Protein AF-A0A522X836-F1 (afdb_monomer_lite)

Sequence (66 aa):
MKVTITFETDMNEDGLDQTVTVERNNMVDLNDMAYLFVDSIRAGGFTYVERVGIDKGQDEVIWSIL

Structure (mmCIF, N/CA/C/O backbone):
data_AF-A0A522X836-F1
#
_entry.id   AF-A0A522X836-F1
#
loop_
_atom_site.group_PDB
_atom_site.id
_atom_site.type_symbol
_atom_site.label_atom_id
_atom_site.label_alt_id
_atom_site.label_comp_id
_atom_site.label_asym_id
_atom_site.label_entity_id
_atom_site.label_seq_id
_atom_site.pdbx_PDB_ins_code
_atom_site.Cartn_x
_atom_site.Cartn_y
_atom_site.Cartn_z
_atom_site.occupancy
_atom_site.B_iso_or_equiv
_atom_site.auth_seq_id
_atom_site.auth_comp_id
_atom_site.auth_asym_id
_atom_site.auth_atom_id
_atom_site.pdbx_PDB_model_num
ATOM 1 N N . MET A 1 1 ? -11.924 8.832 4.254 1.00 91.12 1 MET A N 1
ATOM 2 C CA . MET A 1 1 ? -10.619 9.537 4.167 1.00 91.12 1 MET A CA 1
ATOM 3 C C . MET A 1 1 ? -10.009 9.312 2.778 1.00 91.12 1 MET A C 1
ATOM 5 O O . MET A 1 1 ? -10.353 8.307 2.166 1.00 91.12 1 MET A O 1
ATOM 9 N N . LYS A 1 2 ? -9.174 10.225 2.254 1.00 94.38 2 LYS A N 1
ATOM 10 C CA . LYS A 1 2 ? -8.385 10.014 1.020 1.00 94.38 2 LYS A CA 1
ATOM 11 C C . LYS A 1 2 ? -6.938 9.709 1.400 1.00 94.38 2 LYS A C 1
ATOM 13 O O . LYS A 1 2 ? -6.392 10.413 2.246 1.00 94.38 2 LYS A O 1
ATOM 18 N N . VAL A 1 3 ? -6.344 8.697 0.775 1.00 94.69 3 VAL A N 1
ATOM 19 C CA . VAL A 1 3 ? -4.929 8.339 0.935 1.00 94.69 3 VAL A CA 1
ATOM 20 C C . VAL A 1 3 ? -4.276 8.300 -0.443 1.00 94.69 3 VAL A C 1
ATOM 22 O O . VAL A 1 3 ? -4.856 7.780 -1.399 1.00 94.69 3 VAL A O 1
ATOM 25 N N . THR A 1 4 ? -3.072 8.857 -0.528 1.00 96.06 4 THR A N 1
ATOM 26 C CA . THR A 1 4 ? -2.242 8.864 -1.732 1.00 96.06 4 THR A CA 1
ATOM 27 C C . THR A 1 4 ? -0.868 8.318 -1.364 1.00 96.06 4 THR A C 1
ATOM 29 O O . THR A 1 4 ? -0.269 8.782 -0.395 1.00 96.06 4 THR A O 1
ATOM 32 N N . ILE A 1 5 ? -0.394 7.327 -2.118 1.00 95.88 5 ILE A N 1
ATOM 33 C CA . ILE A 1 5 ? 0.940 6.736 -1.985 1.00 95.88 5 ILE A CA 1
ATOM 34 C C . ILE A 1 5 ? 1.681 6.977 -3.295 1.00 95.88 5 ILE A C 1
ATOM 36 O O . ILE A 1 5 ? 1.171 6.632 -4.363 1.00 95.88 5 ILE A O 1
ATOM 40 N N . THR A 1 6 ? 2.876 7.554 -3.200 1.00 96.19 6 THR A N 1
ATOM 41 C CA . THR A 1 6 ? 3.739 7.830 -4.350 1.00 96.19 6 THR A CA 1
ATOM 42 C C . THR A 1 6 ? 5.064 7.100 -4.179 1.00 96.19 6 THR A C 1
ATOM 44 O O . THR A 1 6 ? 5.702 7.220 -3.135 1.00 96.19 6 THR A O 1
ATOM 47 N N . PHE A 1 7 ? 5.464 6.351 -5.203 1.00 93.00 7 PHE A N 1
ATOM 48 C CA . PHE A 1 7 ? 6.809 5.803 -5.345 1.00 93.00 7 PHE A CA 1
ATOM 49 C C . PHE A 1 7 ? 7.547 6.595 -6.412 1.00 93.00 7 PHE A C 1
ATOM 51 O O . PHE A 1 7 ? 7.008 6.821 -7.496 1.00 93.00 7 PHE A O 1
ATOM 58 N N . GLU A 1 8 ? 8.774 6.982 -6.096 1.00 91.62 8 GLU A N 1
ATOM 59 C CA . GLU A 1 8 ? 9.707 7.636 -7.006 1.00 91.62 8 GLU A CA 1
ATOM 60 C C . GLU A 1 8 ? 10.949 6.751 -7.088 1.00 91.62 8 GLU A C 1
ATOM 62 O O . GLU A 1 8 ? 11.432 6.238 -6.074 1.00 91.62 8 GLU A O 1
ATOM 67 N N . THR A 1 9 ? 11.412 6.474 -8.300 1.00 85.06 9 THR A N 1
ATOM 68 C CA . THR A 1 9 ? 12.613 5.677 -8.545 1.00 85.06 9 THR A CA 1
ATOM 69 C C . THR A 1 9 ? 13.464 6.382 -9.579 1.00 85.06 9 THR A C 1
ATOM 71 O O . THR A 1 9 ? 13.052 6.524 -10.730 1.00 85.06 9 THR A O 1
ATOM 74 N N . ASP A 1 10 ? 14.667 6.748 -9.145 1.00 78.94 10 ASP A N 1
ATOM 75 C CA . ASP A 1 10 ? 15.691 7.368 -9.974 1.00 78.94 10 ASP A CA 1
ATOM 76 C C . ASP A 1 10 ? 16.742 6.296 -10.306 1.00 78.94 10 ASP A C 1
ATOM 78 O O . ASP A 1 10 ? 17.586 5.940 -9.474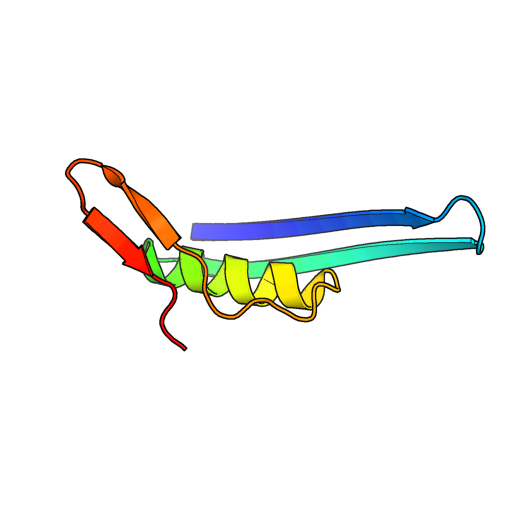 1.00 78.94 10 ASP A O 1
ATOM 82 N N . MET A 1 11 ? 16.686 5.721 -11.512 1.00 66.75 11 MET A N 1
ATOM 83 C CA . MET A 1 11 ? 17.722 4.792 -11.982 1.00 66.75 11 MET A CA 1
ATOM 84 C C . MET A 1 11 ? 18.840 5.562 -12.685 1.00 66.75 11 MET A C 1
ATOM 86 O O . MET A 1 11 ? 18.794 5.810 -13.889 1.00 66.75 11 MET A O 1
ATOM 90 N N . ASN A 1 12 ? 19.884 5.878 -11.915 1.00 62.16 12 ASN A N 1
ATOM 91 C CA . ASN A 1 12 ? 21.060 6.633 -12.363 1.00 62.16 12 ASN A CA 1
ATOM 92 C C . ASN A 1 12 ? 21.888 5.962 -13.483 1.00 62.16 12 ASN A C 1
ATOM 94 O O . ASN A 1 12 ? 22.730 6.636 -14.071 1.00 62.16 12 ASN A O 1
ATOM 98 N N . GLU A 1 13 ? 21.687 4.672 -13.783 1.00 55.31 13 GLU A N 1
ATOM 99 C CA . GLU A 1 13 ? 22.495 3.945 -14.784 1.00 55.31 13 GLU A CA 1
ATOM 100 C C . GLU A 1 13 ? 21.764 3.646 -16.109 1.00 55.31 13 GLU A C 1
ATOM 102 O O . GLU A 1 13 ? 22.425 3.633 -17.144 1.00 55.31 13 GLU A O 1
ATOM 107 N N . ASP A 1 14 ? 20.426 3.524 -16.118 1.00 60.31 14 ASP A N 1
ATOM 108 C CA . ASP A 1 14 ? 19.654 3.103 -17.310 1.00 60.31 14 ASP A CA 1
ATOM 109 C C . ASP A 1 14 ? 18.579 4.116 -17.780 1.00 60.31 14 ASP A C 1
ATOM 111 O O . ASP A 1 14 ? 17.933 3.907 -18.810 1.00 60.31 14 ASP A O 1
ATOM 115 N N . GLY A 1 15 ? 18.419 5.253 -17.085 1.00 57.38 15 GLY A N 1
ATOM 116 C CA . GLY A 1 15 ? 17.862 6.479 -17.678 1.00 57.38 15 GLY A CA 1
ATOM 117 C C . GLY A 1 15 ? 16.338 6.623 -17.738 1.00 57.38 15 GLY A C 1
ATOM 118 O O . GLY A 1 15 ? 15.836 7.303 -18.634 1.00 57.38 15 GLY A O 1
ATOM 119 N N . LEU A 1 16 ? 15.589 6.027 -16.809 1.00 66.31 16 LEU A N 1
ATOM 120 C CA . LEU A 1 16 ? 14.159 6.308 -16.665 1.00 66.31 16 LEU A CA 1
ATOM 121 C C . LEU A 1 16 ? 13.821 6.660 -15.220 1.00 66.31 16 LEU A C 1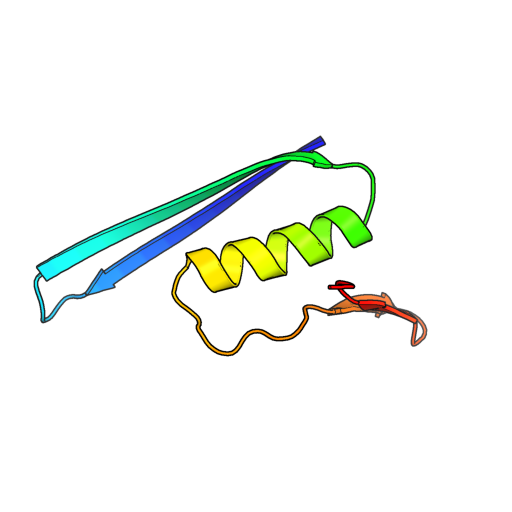
ATOM 123 O O . LEU A 1 16 ? 13.902 5.808 -14.337 1.00 66.31 16 LEU A O 1
ATOM 127 N N . ASP A 1 17 ? 13.375 7.897 -15.028 1.00 84.00 17 ASP A N 1
ATOM 128 C CA . ASP A 1 17 ? 12.728 8.330 -13.797 1.00 84.00 17 ASP A CA 1
ATOM 129 C C . ASP A 1 17 ? 11.292 7.802 -13.815 1.00 84.00 17 ASP A C 1
ATOM 131 O O . ASP A 1 17 ? 10.527 8.041 -14.759 1.00 84.00 17 ASP A O 1
ATOM 135 N N . GLN A 1 18 ? 10.927 7.035 -12.792 1.00 83.88 18 GLN A N 1
ATOM 136 C CA . GLN A 1 18 ? 9.594 6.459 -12.674 1.00 83.88 18 GLN A CA 1
ATOM 137 C C . GLN A 1 18 ? 8.874 7.030 -11.463 1.00 83.88 18 GLN A C 1
ATOM 139 O O . GLN A 1 18 ? 9.369 6.980 -10.339 1.00 83.88 18 GLN A O 1
ATOM 144 N N . THR A 1 19 ? 7.656 7.515 -11.698 1.00 92.75 19 THR A N 1
ATOM 145 C CA . THR A 1 19 ? 6.732 7.923 -10.642 1.00 92.75 19 THR A CA 1
ATOM 146 C C . THR A 1 19 ? 5.464 7.091 -10.740 1.00 92.75 19 THR A C 1
ATOM 148 O O . THR A 1 19 ? 4.773 7.104 -11.760 1.00 92.75 19 THR A O 1
ATOM 151 N N . VAL A 1 20 ? 5.125 6.395 -9.659 1.00 93.56 20 VAL A N 1
ATOM 152 C CA . V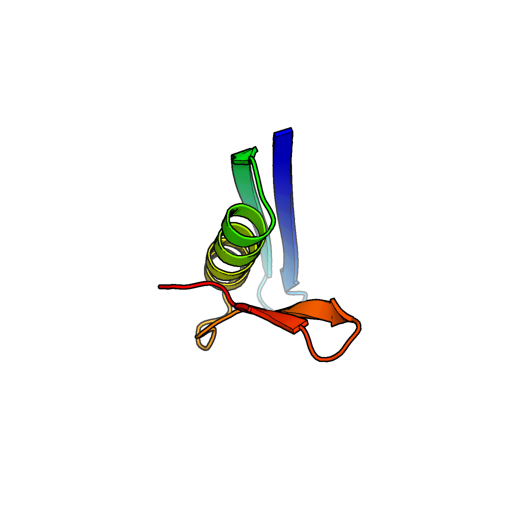AL A 1 20 ? 3.869 5.653 -9.525 1.00 93.56 20 VAL A CA 1
ATOM 153 C C . VAL A 1 20 ? 3.055 6.298 -8.420 1.00 93.56 20 VAL A C 1
ATOM 155 O O . VAL A 1 20 ? 3.506 6.370 -7.284 1.00 93.56 20 VAL A O 1
ATOM 158 N N . THR A 1 21 ? 1.848 6.761 -8.743 1.00 96.50 21 THR A N 1
ATOM 159 C CA . THR A 1 21 ? 0.907 7.315 -7.760 1.00 96.50 21 THR A CA 1
ATOM 160 C C . THR A 1 21 ? -0.326 6.430 -7.671 1.00 96.50 21 THR A C 1
ATOM 162 O O . THR A 1 21 ? -1.018 6.220 -8.667 1.00 96.50 21 THR A O 1
ATOM 165 N N . VAL A 1 22 ? -0.625 5.950 -6.467 1.00 95.50 22 VAL A N 1
ATOM 166 C CA . VAL A 1 22 ? -1.862 5.234 -6.151 1.00 95.50 22 VAL A CA 1
ATOM 167 C C . VAL A 1 22 ? -2.699 6.102 -5.229 1.00 95.50 22 VAL A C 1
ATOM 169 O O . VAL A 1 22 ? -2.252 6.537 -4.169 1.00 95.50 22 VAL A O 1
ATOM 172 N N . GLU A 1 23 ? -3.937 6.357 -5.636 1.00 95.94 23 GLU A N 1
ATOM 173 C CA . GLU A 1 23 ? -4.899 7.132 -4.867 1.00 95.94 23 GLU A CA 1
ATOM 174 C C . GLU A 1 23 ? -6.123 6.280 -4.553 1.00 95.94 23 GLU A C 1
ATOM 176 O O . GLU A 1 23 ? -6.710 5.661 -5.443 1.00 95.94 23 GLU A O 1
ATOM 181 N N . ARG A 1 24 ? -6.557 6.308 -3.290 1.00 93.62 24 ARG A N 1
ATOM 182 C CA . ARG A 1 24 ? -7.813 5.685 -2.875 1.00 93.62 24 ARG A CA 1
ATOM 183 C C . ARG A 1 24 ? -8.622 6.632 -2.006 1.00 93.62 24 ARG A C 1
ATOM 185 O O . ARG A 1 24 ? -8.135 7.229 -1.045 1.00 93.62 24 ARG A O 1
ATOM 192 N N . ASN A 1 25 ? -9.885 6.771 -2.384 1.00 94.44 25 ASN A N 1
ATOM 193 C CA . ASN A 1 25 ? -10.875 7.569 -1.678 1.00 94.44 25 ASN A CA 1
ATOM 194 C C . ASN A 1 25 ? -11.738 6.664 -0.794 1.00 94.44 25 ASN A C 1
ATOM 196 O O . ASN A 1 25 ? -11.775 5.452 -0.985 1.00 94.44 25 ASN A O 1
ATOM 200 N N . ASN A 1 26 ? -12.461 7.273 0.147 1.00 93.38 26 ASN A N 1
ATOM 201 C CA . ASN A 1 26 ? -13.396 6.581 1.040 1.00 93.38 26 ASN A CA 1
ATOM 202 C C . ASN A 1 26 ? -12.769 5.462 1.884 1.00 93.38 26 ASN A C 1
ATOM 204 O O . ASN A 1 26 ? -13.446 4.501 2.208 1.00 93.38 26 ASN A O 1
ATOM 208 N N . MET A 1 27 ? -11.509 5.618 2.289 1.00 92.38 27 MET A N 1
ATOM 209 C CA . MET A 1 27 ? -10.872 4.728 3.263 1.00 92.38 27 MET A CA 1
ATOM 210 C C . MET A 1 27 ? -11.600 4.853 4.606 1.00 92.38 27 MET A C 1
ATOM 212 O O . MET A 1 27 ? -11.748 5.989 5.097 1.00 92.38 27 MET A O 1
ATOM 216 N N . VAL A 1 28 ? -12.074 3.728 5.150 1.00 91.12 28 VAL A N 1
ATOM 217 C CA . VAL A 1 28 ? -12.910 3.660 6.359 1.00 91.12 28 VAL A CA 1
ATOM 218 C C . VAL A 1 28 ? -12.153 3.037 7.525 1.00 91.12 28 VAL A C 1
ATOM 220 O O . VAL A 1 28 ? -12.267 3.541 8.643 1.00 91.12 28 VAL A O 1
ATOM 223 N N . ASP A 1 29 ? -11.372 1.983 7.286 1.00 90.94 29 ASP A N 1
ATOM 224 C CA . ASP A 1 29 ? -10.704 1.241 8.356 1.00 90.94 29 ASP A CA 1
ATOM 225 C C . ASP A 1 29 ? -9.255 0.812 8.035 1.00 90.94 29 ASP A C 1
ATOM 227 O O . ASP A 1 29 ? -8.670 1.149 7.003 1.00 90.94 29 ASP A O 1
ATOM 231 N N . LEU A 1 30 ? -8.639 0.098 8.985 1.00 89.81 30 LEU A N 1
ATOM 232 C CA . LEU A 1 30 ? -7.274 -0.415 8.849 1.00 89.81 30 LEU A CA 1
ATOM 233 C C . LEU A 1 30 ? -7.166 -1.564 7.835 1.00 89.81 30 LEU A C 1
ATOM 235 O O . LEU A 1 30 ? -6.081 -1.765 7.292 1.00 89.81 30 LEU A O 1
ATOM 239 N N . ASN A 1 31 ? -8.253 -2.289 7.548 1.00 89.94 31 ASN A N 1
ATOM 240 C CA . ASN A 1 31 ? -8.244 -3.311 6.503 1.00 89.94 31 ASN A CA 1
ATOM 241 C C . ASN A 1 31 ? -8.090 -2.636 5.146 1.00 89.94 31 ASN A C 1
ATOM 243 O O . ASN A 1 31 ? -7.173 -2.987 4.406 1.00 89.94 31 ASN A O 1
ATOM 247 N N . ASP A 1 32 ? -8.912 -1.618 4.862 1.00 91.50 32 ASP A N 1
ATOM 248 C CA . ASP A 1 32 ? -8.815 -0.821 3.634 1.00 91.50 32 ASP A CA 1
ATOM 249 C C . ASP A 1 32 ? -7.383 -0.322 3.430 1.00 91.50 32 ASP A C 1
ATOM 251 O O . ASP A 1 32 ? -6.840 -0.367 2.324 1.00 91.50 32 ASP A O 1
ATOM 255 N N . MET A 1 33 ? -6.750 0.134 4.515 1.00 90.88 33 MET A N 1
ATOM 256 C CA . MET A 1 33 ? -5.383 0.640 4.487 1.00 90.88 33 MET A CA 1
ATOM 257 C C . MET A 1 33 ? -4.358 -0.460 4.202 1.00 90.88 33 MET A C 1
ATOM 259 O O . MET A 1 33 ? -3.500 -0.266 3.342 1.00 90.88 33 MET A O 1
ATOM 263 N N . ALA A 1 34 ? -4.466 -1.627 4.843 1.00 92.31 34 ALA A N 1
ATOM 264 C CA . ALA A 1 34 ? -3.598 -2.772 4.565 1.00 92.31 34 ALA A CA 1
ATOM 265 C C . ALA A 1 34 ? -3.712 -3.238 3.101 1.00 92.31 34 ALA A C 1
ATOM 267 O O . ALA A 1 34 ? -2.696 -3.521 2.463 1.00 92.31 34 ALA A O 1
ATOM 268 N N . TYR A 1 35 ? -4.926 -3.245 2.541 1.00 91.31 35 TYR A N 1
ATOM 269 C CA . TYR A 1 35 ? -5.168 -3.514 1.121 1.00 91.31 35 TYR A CA 1
ATOM 270 C C . TYR A 1 35 ? -4.492 -2.491 0.210 1.00 91.31 35 TYR A C 1
ATOM 272 O O . TYR A 1 35 ? -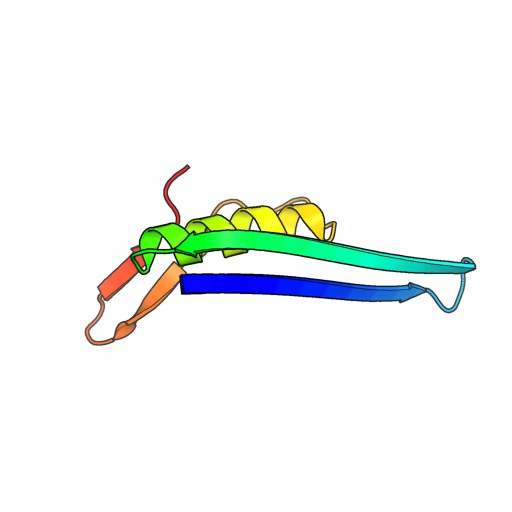3.763 -2.866 -0.708 1.00 91.31 35 TYR A O 1
ATOM 280 N N . LEU A 1 36 ? -4.695 -1.198 0.482 1.00 93.38 36 LEU A N 1
ATOM 281 C CA . LEU A 1 36 ? -4.065 -0.131 -0.290 1.00 93.38 36 LEU A CA 1
ATOM 282 C C . LEU A 1 36 ? -2.541 -0.272 -0.292 1.00 93.38 36 LEU A C 1
ATOM 284 O O . LEU A 1 36 ? -1.926 -0.068 -1.336 1.00 93.38 36 LEU A O 1
ATOM 288 N N . PHE A 1 37 ? -1.928 -0.649 0.831 1.00 93.25 37 PHE A N 1
ATOM 289 C CA . PHE A 1 37 ? -0.487 -0.882 0.885 1.00 93.25 37 PHE A CA 1
ATOM 290 C C . PHE A 1 37 ? -0.048 -2.046 -0.004 1.00 93.25 37 PHE A C 1
ATOM 292 O O . PHE A 1 37 ? 0.899 -1.876 -0.764 1.00 93.25 37 PHE A O 1
ATOM 299 N N . VAL A 1 38 ? -0.735 -3.193 0.024 1.00 93.81 38 VAL A N 1
ATOM 300 C CA . VAL A 1 38 ? -0.408 -4.319 -0.873 1.00 93.81 38 VAL A CA 1
ATOM 301 C C . VAL A 1 38 ? -0.472 -3.894 -2.338 1.00 93.81 38 VAL A C 1
ATOM 303 O O . VAL A 1 38 ? 0.483 -4.124 -3.083 1.00 93.81 38 VAL A O 1
ATOM 306 N N . ASP A 1 39 ? -1.569 -3.250 -2.739 1.00 92.06 39 ASP A N 1
ATOM 307 C CA . ASP A 1 39 ? -1.771 -2.795 -4.117 1.00 92.06 39 ASP A CA 1
ATOM 308 C C . ASP A 1 39 ? -0.697 -1.783 -4.525 1.00 92.06 39 ASP A C 1
ATOM 310 O O . ASP A 1 39 ? -0.120 -1.880 -5.608 1.00 92.06 39 ASP A O 1
ATOM 314 N N . SER A 1 40 ? -0.382 -0.842 -3.634 1.00 94.19 40 SER A N 1
ATOM 315 C CA . SER A 1 40 ? 0.584 0.221 -3.907 1.00 94.19 40 SER A CA 1
ATOM 316 C C . SER A 1 40 ? 2.005 -0.320 -4.019 1.00 94.19 40 SER A C 1
ATOM 318 O O . SER A 1 40 ? 2.715 0.047 -4.948 1.00 94.19 40 SER A O 1
ATOM 320 N N . ILE A 1 41 ? 2.419 -1.238 -3.140 1.00 93.12 41 ILE A N 1
ATOM 321 C CA . ILE A 1 41 ? 3.762 -1.837 -3.192 1.00 93.12 41 ILE A CA 1
ATOM 322 C C . ILE A 1 41 ? 3.917 -2.681 -4.471 1.00 93.12 41 ILE A C 1
ATOM 324 O O . ILE A 1 41 ? 4.949 -2.606 -5.135 1.00 93.12 41 ILE A O 1
ATOM 328 N N . ARG A 1 42 ? 2.880 -3.421 -4.886 1.00 91.88 42 ARG A N 1
ATOM 329 C CA . ARG A 1 42 ? 2.889 -4.125 -6.182 1.00 91.88 42 ARG A CA 1
ATOM 330 C C . ARG A 1 42 ? 2.976 -3.153 -7.360 1.00 91.88 42 ARG A C 1
ATOM 332 O O . ARG A 1 42 ? 3.753 -3.386 -8.281 1.00 91.88 42 ARG A O 1
ATOM 339 N N . ALA A 1 43 ? 2.218 -2.056 -7.320 1.00 91.25 43 ALA A N 1
ATOM 340 C CA . ALA A 1 43 ? 2.261 -1.013 -8.346 1.00 91.25 43 ALA A CA 1
ATOM 341 C C . ALA A 1 43 ? 3.633 -0.322 -8.421 1.00 91.25 43 ALA A C 1
ATOM 343 O O . ALA A 1 43 ? 4.077 0.028 -9.509 1.00 91.25 43 ALA A O 1
ATOM 344 N N . GLY A 1 44 ? 4.324 -0.185 -7.286 1.00 90.19 44 GLY A N 1
ATOM 345 C CA . GLY A 1 44 ? 5.697 0.315 -7.191 1.00 90.19 44 GLY A CA 1
ATOM 346 C C . GLY A 1 44 ? 6.770 -0.644 -7.723 1.00 90.19 44 GLY A C 1
ATOM 347 O O . GLY A 1 44 ? 7.949 -0.324 -7.637 1.00 90.19 44 GLY A O 1
ATOM 348 N N . GLY A 1 45 ? 6.396 -1.812 -8.261 1.00 88.81 45 GLY A N 1
ATOM 349 C CA . GLY A 1 45 ? 7.308 -2.730 -8.953 1.00 88.81 45 GLY A CA 1
ATOM 350 C C . GLY A 1 45 ? 7.783 -3.933 -8.133 1.00 88.81 45 GLY A C 1
ATOM 351 O O . GLY A 1 45 ? 8.488 -4.793 -8.660 1.00 88.81 45 GLY A O 1
ATOM 352 N N . PHE A 1 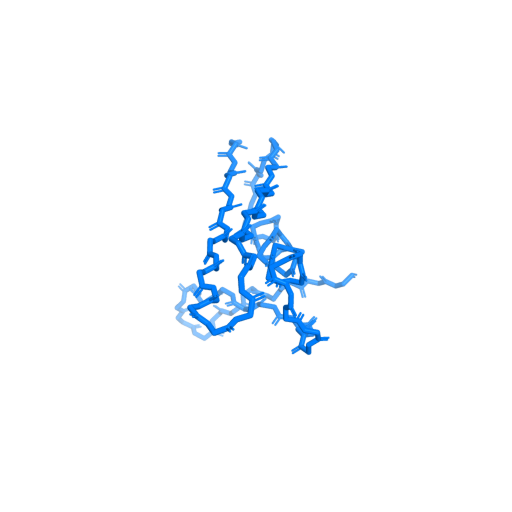46 ? 7.377 -4.063 -6.868 1.00 88.94 46 PHE A N 1
ATOM 353 C CA . PHE A 1 46 ? 7.720 -5.233 -6.058 1.00 88.94 46 PHE A CA 1
ATOM 354 C C . PHE A 1 46 ? 6.815 -6.418 -6.419 1.00 88.94 46 PHE A C 1
ATOM 356 O O . PHE A 1 46 ? 5.611 -6.419 -6.162 1.00 88.94 46 PHE A O 1
ATOM 363 N N . THR A 1 47 ? 7.402 -7.466 -6.992 1.00 85.56 47 THR A N 1
ATOM 364 C CA . THR A 1 47 ? 6.651 -8.611 -7.536 1.00 85.56 47 THR A CA 1
ATOM 365 C C . THR A 1 47 ? 6.310 -9.686 -6.506 1.00 85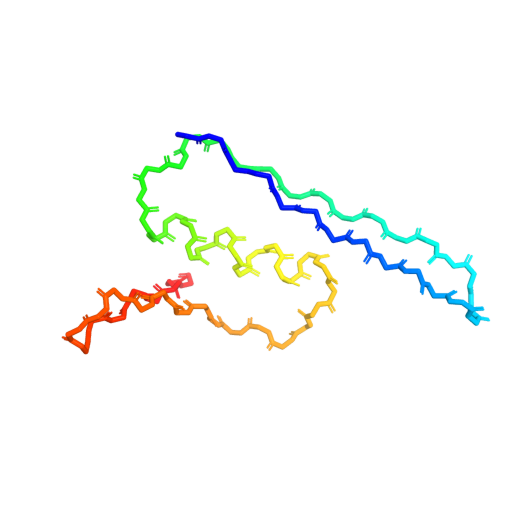.56 47 THR A C 1
ATOM 367 O O . THR A 1 47 ? 5.421 -10.498 -6.748 1.00 85.56 47 THR A O 1
ATOM 370 N N . TYR A 1 48 ? 6.972 -9.687 -5.346 1.00 85.94 48 TYR A N 1
ATOM 371 C CA . TYR A 1 48 ? 6.806 -10.711 -4.311 1.00 85.94 48 TYR A CA 1
ATOM 372 C C . TYR A 1 48 ? 6.166 -10.144 -3.035 1.00 85.94 48 TYR A C 1
ATOM 374 O O . TYR A 1 48 ? 6.736 -10.190 -1.948 1.00 85.94 48 TYR A O 1
ATOM 382 N N . VAL A 1 49 ? 4.972 -9.563 -3.179 1.00 86.25 49 VAL A N 1
ATOM 383 C CA . VAL A 1 49 ? 4.175 -9.049 -2.053 1.00 86.25 49 VAL A CA 1
ATOM 384 C C . VAL A 1 49 ? 2.937 -9.915 -1.897 1.00 86.25 49 VAL A C 1
ATOM 386 O O . VAL A 1 49 ? 2.006 -9.816 -2.698 1.00 86.25 49 VAL A O 1
ATOM 389 N N . GLU A 1 50 ? 2.909 -10.760 -0.871 1.00 85.94 50 GLU A N 1
ATOM 390 C CA . GLU A 1 50 ? 1.751 -11.614 -0.588 1.00 85.94 50 GLU A CA 1
ATOM 391 C C . GLU A 1 50 ? 0.713 -10.890 0.275 1.00 85.94 50 GLU A C 1
ATOM 393 O O . GLU A 1 50 ? -0.465 -10.876 -0.086 1.00 85.94 50 GLU A O 1
ATOM 398 N N . ARG A 1 51 ? 1.143 -10.287 1.396 1.00 89.81 51 ARG A N 1
ATOM 399 C CA . ARG A 1 51 ? 0.289 -9.593 2.377 1.00 89.81 51 ARG A CA 1
ATOM 400 C C . ARG A 1 51 ? 1.059 -8.499 3.123 1.00 89.81 51 ARG A C 1
ATOM 402 O O . ARG A 1 51 ? 2.273 -8.599 3.278 1.00 89.81 51 ARG A O 1
ATOM 409 N N . VAL A 1 52 ? 0.342 -7.503 3.635 1.00 91.25 52 VAL A N 1
ATOM 410 C CA . VAL A 1 52 ? 0.832 -6.473 4.565 1.00 91.25 52 VAL A CA 1
ATOM 411 C C . VAL A 1 52 ? 0.134 -6.650 5.912 1.00 91.25 52 VAL A C 1
ATOM 413 O O . VAL A 1 52 ? -1.076 -6.864 5.958 1.00 91.25 52 VAL A O 1
ATOM 416 N N . GLY A 1 53 ? 0.897 -6.576 7.002 1.00 92.25 53 GLY A N 1
ATOM 417 C CA . GLY A 1 53 ? 0.384 -6.607 8.372 1.00 92.25 53 GLY A CA 1
ATOM 418 C C . GLY A 1 53 ? 0.515 -5.241 9.040 1.00 92.25 53 GLY A C 1
ATOM 419 O O . GLY A 1 53 ? 1.578 -4.626 8.972 1.00 92.25 53 GLY A O 1
ATOM 420 N N . ILE A 1 54 ? -0.550 -4.776 9.689 1.00 91.88 54 ILE A N 1
ATOM 421 C CA . ILE A 1 54 ? -0.554 -3.588 10.546 1.00 91.88 54 ILE A CA 1
ATOM 422 C C . ILE A 1 54 ? -0.639 -4.067 11.995 1.00 91.88 54 ILE A C 1
ATOM 424 O O . ILE A 1 54 ? -1.658 -4.623 12.409 1.00 91.88 54 ILE A O 1
ATOM 428 N N . ASP A 1 55 ? 0.434 -3.854 12.753 1.00 92.50 55 ASP A N 1
ATOM 429 C CA . ASP A 1 55 ? 0.493 -4.149 14.185 1.00 92.50 55 ASP A CA 1
ATOM 430 C C . ASP A 1 55 ? -0.253 -3.065 14.981 1.00 92.50 55 ASP A C 1
ATOM 432 O O . ASP A 1 55 ? 0.038 -1.871 14.856 1.00 92.50 55 ASP A O 1
ATOM 436 N N . LYS A 1 56 ? -1.242 -3.481 15.778 1.00 88.38 56 LYS A N 1
ATOM 437 C CA . LYS A 1 56 ? -2.024 -2.612 16.673 1.00 88.38 56 LYS A CA 1
ATOM 438 C C . LYS A 1 56 ? -1.520 -2.650 18.119 1.00 88.38 56 LYS A C 1
ATOM 440 O O . LYS A 1 56 ? -2.034 -1.909 18.959 1.00 88.38 56 LYS A O 1
ATOM 445 N N . GLY A 1 57 ? -0.516 -3.476 18.405 1.00 89.00 57 GLY A N 1
ATOM 446 C CA . GLY A 1 57 ? -0.062 -3.816 19.746 1.00 89.00 57 GLY A CA 1
ATOM 447 C C . GLY A 1 57 ? -0.878 -4.949 20.374 1.00 89.00 57 GLY A C 1
ATOM 448 O O . GLY A 1 57 ? -1.886 -5.393 19.833 1.00 89.00 57 GLY A O 1
ATOM 449 N N . GLN A 1 58 ? -0.431 -5.417 21.546 1.00 83.44 58 GLN A N 1
ATOM 450 C CA . GLN A 1 58 ? -1.061 -6.519 22.301 1.00 83.44 58 GLN A CA 1
ATOM 451 C C . GLN A 1 58 ? -1.255 -7.807 21.481 1.00 83.44 58 GLN A C 1
ATOM 453 O O . GLN A 1 58 ? -2.284 -8.467 21.589 1.00 83.44 58 GLN A O 1
ATOM 458 N N . ASP A 1 59 ? -0.263 -8.145 20.657 1.00 82.12 59 ASP A N 1
ATOM 459 C CA . ASP A 1 59 ? -0.279 -9.310 19.764 1.00 82.12 59 ASP A CA 1
ATOM 460 C C . ASP A 1 59 ? -1.433 -9.304 18.732 1.00 82.12 59 ASP A C 1
ATOM 462 O O . ASP A 1 59 ? -1.738 -10.332 18.124 1.00 82.12 59 ASP A O 1
ATOM 466 N N . GLU A 1 60 ? -2.068 -8.148 18.490 1.00 91.00 60 GLU A N 1
ATOM 467 C CA . GLU A 1 60 ? -3.112 -7.982 17.479 1.00 91.00 60 GLU A CA 1
ATOM 468 C C . GLU A 1 60 ? -2.528 -7.416 16.174 1.00 91.00 60 GLU A C 1
ATOM 470 O O . GLU A 1 60 ? -2.116 -6.257 16.098 1.00 91.00 60 GLU A O 1
ATOM 475 N N . VAL A 1 61 ? -2.554 -8.224 15.110 1.00 91.25 61 VAL A N 1
ATOM 476 C CA . VAL A 1 61 ? -2.133 -7.812 13.764 1.00 91.25 61 VAL A CA 1
ATOM 477 C C . VAL A 1 61 ? -3.313 -7.897 12.803 1.00 91.25 61 VAL A C 1
ATOM 479 O O . VAL A 1 61 ? -3.924 -8.957 12.647 1.00 91.25 61 VAL A O 1
ATOM 482 N N . ILE A 1 62 ? -3.604 -6.793 12.113 1.00 90.12 62 ILE A N 1
ATOM 483 C CA . ILE A 1 62 ? -4.531 -6.784 10.977 1.00 90.12 62 ILE A CA 1
ATOM 484 C C . ILE A 1 62 ? -3.742 -7.108 9.720 1.00 90.12 62 ILE A C 1
ATOM 486 O O . ILE A 1 62 ? -2.820 -6.385 9.352 1.00 90.12 62 ILE A O 1
ATOM 490 N N . TRP A 1 63 ? -4.129 -8.178 9.041 1.00 90.88 63 TRP A N 1
ATOM 491 C CA . TRP A 1 63 ? -3.540 -8.562 7.767 1.00 90.88 63 TRP A CA 1
ATOM 492 C C . TRP A 1 63 ? -4.403 -8.068 6.618 1.00 90.88 63 TRP A C 1
ATOM 494 O O . TRP A 1 63 ? -5.627 -8.185 6.667 1.00 90.88 63 TRP A O 1
ATOM 504 N N . SER A 1 64 ? -3.766 -7.601 5.548 1.00 87.06 64 SER A N 1
ATOM 505 C CA . SER A 1 64 ? -4.427 -7.486 4.255 1.00 87.06 64 SER A CA 1
ATOM 506 C C . SER A 1 64 ? -4.953 -8.871 3.878 1.00 87.06 64 SER A C 1
ATOM 508 O O . SER A 1 64 ? -4.182 -9.819 3.677 1.00 87.06 64 SER A O 1
ATOM 510 N N . ILE A 1 65 ? -6.268 -8.999 3.822 1.00 71.44 65 ILE A N 1
ATOM 511 C CA . ILE A 1 65 ? -6.922 -10.149 3.205 1.00 71.44 65 ILE A CA 1
ATOM 512 C C . ILE A 1 65 ? -6.686 -10.043 1.681 1.00 71.44 65 ILE A C 1
ATOM 514 O O . ILE A 1 65 ? -6.246 -9.003 1.207 1.00 71.44 65 ILE A O 1
ATOM 518 N N . LEU A 1 66 ? -6.831 -11.121 0.910 1.00 57.81 66 LEU A N 1
ATOM 519 C CA . LEU A 1 66 ? -6.719 -11.080 -0.560 1.00 57.81 66 LEU A CA 1
ATOM 520 C C . LEU A 1 66 ? -8.114 -11.055 -1.171 1.00 57.81 66 LEU A C 1
ATOM 522 O O . LEU A 1 66 ? -8.987 -11.751 -0.605 1.00 57.81 66 LEU A O 1
#

Foldseek 3Di:
DKDKDWDWDDDPPPDDTDIDIDIDPDDDDVLSVFQSVLVRVVSNPDPPRDWDWDDPDPPDIDINDD

Radius of gyration: 14.12 Å; chains: 1; bounding box: 36×22×40 Å

Secondary structure (DSSP, 8-state):
--EEEEEEEE-TTT--EEEEEEEE----SHHHHHHHHHHHHHHTT-S-----EEE-STT-EEE---

pLDDT: mean 87.33, std 10.14, range [55.31, 96.5]